Protein AF-I7L761-F1 (afdb_monomer_lite)

Foldseek 3Di:
DLPPPQDPVLVVLVVVLLVVLLPDPAAAELVRQQVSSCVSNVHNDDSVSSVVVLVVCCVVRVSSSVSYHD

Secondary structure (DSSP, 8-state):
---S---HHHHHHHHHHHHHHHHSSS-EEHHHHHHHHHHHHT----HHHHHHHHHHHHTT-HHHHHHEE-

Structure (mmCIF, N/CA/C/O backbone):
data_AF-I7L761-F1
#
_entry.id   AF-I7L761-F1
#
loop_
_atom_site.group_PDB
_atom_site.id
_atom_site.type_symbol
_atom_site.label_atom_id
_atom_site.label_alt_id
_atom_site.label_comp_id
_atom_site.label_asym_id
_atom_site.label_entity_id
_atom_site.label_seq_id
_atom_site.pdbx_PDB_ins_code
_atom_site.Cartn_x
_atom_site.Cartn_y
_atom_site.Cartn_z
_atom_site.occupancy
_atom_site.B_iso_or_equiv
_atom_site.auth_seq_id
_atom_site.auth_comp_id
_atom_site.auth_asym_id
_atom_site.auth_atom_id
_atom_site.pdbx_PDB_model_num
ATOM 1 N N . MET A 1 1 ? -4.718 -3.590 -17.193 1.00 41.31 1 MET A N 1
ATOM 2 C CA . MET A 1 1 ? -3.276 -3.740 -16.902 1.00 41.31 1 MET A CA 1
ATOM 3 C C . MET A 1 1 ? -2.750 -2.342 -16.613 1.00 41.31 1 MET A C 1
ATOM 5 O O . MET A 1 1 ? -2.806 -1.510 -17.508 1.00 41.31 1 MET A O 1
ATOM 9 N N . LEU A 1 2 ? -2.384 -2.032 -15.368 1.00 51.97 2 LEU A N 1
ATOM 10 C CA . LEU A 1 2 ? -1.824 -0.720 -15.024 1.00 51.97 2 LEU A CA 1
ATOM 11 C C . LEU A 1 2 ? -0.398 -0.659 -15.597 1.00 51.97 2 LEU A C 1
ATOM 13 O O . LEU A 1 2 ? 0.506 -1.325 -15.098 1.00 51.97 2 LEU A O 1
ATOM 17 N N . TYR A 1 3 ? -0.220 0.057 -16.707 1.00 53.97 3 TYR A N 1
ATOM 18 C CA . TYR A 1 3 ? 1.016 0.099 -17.498 1.00 53.97 3 TYR A CA 1
ATOM 19 C C . TYR A 1 3 ? 2.026 1.089 -16.880 1.00 53.97 3 TYR A C 1
ATOM 21 O O . TYR A 1 3 ? 2.412 2.072 -17.500 1.00 53.97 3 TYR A O 1
ATOM 29 N N . TYR A 1 4 ? 2.426 0.862 -15.625 1.00 63.72 4 TYR A N 1
ATOM 30 C CA . TYR A 1 4 ? 3.346 1.748 -14.885 1.00 63.72 4 TYR A CA 1
ATOM 31 C C . TYR A 1 4 ? 4.775 1.205 -14.760 1.00 63.72 4 TYR A C 1
ATOM 33 O O . TYR A 1 4 ? 5.535 1.659 -13.914 1.00 63.72 4 TYR A O 1
ATOM 41 N N . GLY A 1 5 ? 5.152 0.213 -15.573 1.00 63.44 5 GLY A N 1
ATOM 42 C CA . GLY A 1 5 ? 6.489 -0.391 -15.495 1.00 63.44 5 GLY A CA 1
ATOM 43 C C . GLY A 1 5 ? 6.747 -1.167 -14.197 1.00 63.44 5 GLY A C 1
ATOM 44 O O . GLY A 1 5 ? 7.899 -1.406 -13.853 1.00 63.44 5 GLY A O 1
ATOM 45 N N . ILE A 1 6 ? 5.690 -1.565 -13.481 1.00 72.12 6 ILE A N 1
ATOM 46 C CA . ILE A 1 6 ? 5.782 -2.368 -12.256 1.00 72.12 6 ILE A CA 1
ATOM 47 C C . ILE A 1 6 ? 6.249 -3.773 -12.642 1.00 72.12 6 ILE A C 1
ATOM 49 O O . ILE A 1 6 ? 5.540 -4.508 -13.332 1.00 72.12 6 ILE A O 1
ATOM 53 N N . SER A 1 7 ? 7.461 -4.133 -12.223 1.00 78.38 7 SER A N 1
ATOM 54 C CA . SER A 1 7 ? 8.002 -5.475 -12.429 1.00 78.38 7 SER A CA 1
ATOM 55 C C . SER A 1 7 ? 7.380 -6.475 -11.448 1.00 78.38 7 SER A C 1
ATOM 57 O O . SER A 1 7 ? 6.815 -6.088 -10.427 1.00 78.38 7 SER A O 1
ATOM 59 N N . ALA A 1 8 ? 7.537 -7.781 -11.693 1.00 78.88 8 ALA A N 1
ATOM 60 C CA . ALA A 1 8 ? 7.087 -8.807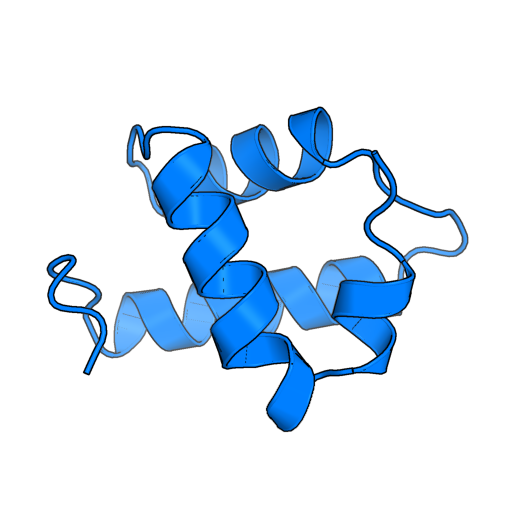 -10.743 1.00 78.88 8 ALA A CA 1
ATOM 61 C C . ALA A 1 8 ? 7.676 -8.604 -9.330 1.00 78.88 8 ALA A C 1
ATOM 63 O O . ALA A 1 8 ? 6.974 -8.770 -8.336 1.00 78.88 8 ALA A O 1
ATOM 64 N N . LYS A 1 9 ? 8.936 -8.149 -9.242 1.00 81.81 9 LYS A N 1
ATOM 65 C CA . LYS A 1 9 ? 9.591 -7.812 -7.966 1.00 81.81 9 LYS A CA 1
ATOM 66 C C . LYS A 1 9 ? 8.944 -6.618 -7.269 1.00 81.81 9 LYS A C 1
ATOM 68 O O . LYS A 1 9 ? 8.966 -6.541 -6.044 1.00 81.81 9 LYS A O 1
ATOM 73 N N . ASP A 1 10 ? 8.410 -5.669 -8.027 1.00 83.44 10 ASP A N 1
ATOM 74 C CA . ASP A 1 10 ? 7.726 -4.507 -7.466 1.00 83.44 10 ASP A CA 1
ATOM 75 C C . ASP A 1 10 ? 6.321 -4.872 -6.993 1.00 83.44 10 ASP A C 1
ATOM 77 O O . ASP A 1 10 ? 5.920 -4.422 -5.924 1.00 83.44 10 ASP A O 1
ATOM 81 N N . SER A 1 11 ? 5.630 -5.777 -7.691 1.00 83.00 11 SER A N 1
ATOM 82 C CA . SER A 1 11 ? 4.385 -6.372 -7.193 1.00 83.00 11 SER A CA 1
ATOM 83 C C . SER A 1 11 ? 4.589 -7.062 -5.841 1.00 83.00 11 SER A C 1
ATOM 85 O O . SER A 1 11 ? 3.862 -6.760 -4.901 1.00 83.00 11 SER A O 1
ATOM 87 N N . GLU A 1 12 ? 5.641 -7.875 -5.677 1.00 86.50 12 GLU A N 1
ATOM 88 C CA . GLU A 1 12 ? 5.948 -8.499 -4.377 1.00 86.50 12 GLU A CA 1
ATOM 89 C C . GLU A 1 12 ? 6.212 -7.470 -3.264 1.00 86.50 12 GLU A C 1
ATOM 91 O O . GLU A 1 12 ? 5.833 -7.667 -2.107 1.00 86.50 12 GLU A O 1
ATOM 96 N N . LYS A 1 13 ? 6.873 -6.351 -3.586 1.00 89.31 13 LYS A N 1
ATOM 97 C CA . LYS A 1 13 ? 7.100 -5.265 -2.619 1.00 89.31 13 LYS A CA 1
ATOM 98 C C . LYS A 1 13 ? 5.799 -4.565 -2.232 1.00 89.31 13 LYS A C 1
ATOM 100 O O . LYS A 1 13 ? 5.658 -4.195 -1.066 1.00 89.31 13 LYS A O 1
ATOM 105 N N . ILE A 1 14 ? 4.888 -4.375 -3.187 1.00 87.75 14 ILE A N 1
ATOM 106 C CA . ILE A 1 14 ? 3.562 -3.789 -2.964 1.00 87.75 14 ILE A CA 1
ATOM 107 C C . ILE A 1 14 ? 2.722 -4.723 -2.090 1.00 87.75 14 ILE A C 1
ATOM 109 O O . ILE A 1 14 ? 2.143 -4.267 -1.109 1.00 87.75 14 ILE A O 1
ATOM 113 N N . ASP A 1 15 ? 2.724 -6.028 -2.369 1.00 86.69 15 ASP A N 1
ATOM 114 C CA . ASP A 1 15 ? 2.020 -7.012 -1.542 1.00 86.69 15 ASP A CA 1
ATOM 115 C C . ASP A 1 15 ? 2.517 -6.992 -0.095 1.00 86.69 15 ASP A C 1
ATOM 117 O O . ASP A 1 15 ? 1.713 -6.927 0.835 1.00 86.69 15 ASP A O 1
ATOM 121 N N . ARG A 1 16 ? 3.841 -6.960 0.112 1.00 88.81 16 ARG A N 1
ATOM 122 C CA . ARG A 1 16 ? 4.420 -6.821 1.459 1.00 88.81 16 ARG A CA 1
ATOM 123 C C . ARG A 1 16 ? 4.025 -5.511 2.130 1.00 88.81 16 ARG A C 1
ATOM 125 O O . ARG A 1 16 ? 3.731 -5.521 3.316 1.00 88.81 16 ARG A O 1
ATOM 132 N N . LEU A 1 17 ? 4.004 -4.403 1.388 1.00 89.94 17 LEU A N 1
ATOM 133 C CA . LEU A 1 17 ? 3.562 -3.113 1.919 1.00 89.94 17 LEU A CA 1
ATOM 134 C C . LEU A 1 17 ? 2.108 -3.178 2.407 1.00 89.94 17 LEU A C 1
ATOM 136 O O . LEU A 1 17 ? 1.800 -2.655 3.474 1.00 89.94 17 LEU A O 1
ATOM 140 N N . PHE A 1 18 ? 1.217 -3.818 1.654 1.00 88.06 18 PHE A N 1
ATOM 141 C CA . PHE A 1 18 ? -0.169 -3.965 2.083 1.00 88.06 18 PHE A CA 1
ATOM 142 C C . PHE A 1 18 ? -0.316 -4.887 3.298 1.00 88.06 18 PHE A C 1
ATOM 144 O O . PHE A 1 18 ? -1.093 -4.563 4.195 1.00 88.06 18 PHE A O 1
ATOM 151 N N . LEU A 1 19 ? 0.469 -5.966 3.388 1.00 87.62 19 LEU A N 1
ATOM 152 C CA . LEU A 1 19 ? 0.531 -6.800 4.593 1.00 87.62 19 LEU A CA 1
ATOM 153 C C . LEU A 1 19 ? 1.015 -5.999 5.812 1.00 87.62 19 LEU A C 1
ATOM 155 O O . LEU A 1 19 ? 0.337 -6.013 6.837 1.00 87.62 19 LEU A O 1
ATOM 159 N N . ASP A 1 20 ? 2.095 -5.219 5.670 1.00 88.38 20 ASP A N 1
ATOM 160 C CA . ASP A 1 20 ? 2.602 -4.316 6.717 1.00 88.38 20 ASP A CA 1
ATOM 161 C C . ASP A 1 20 ? 1.487 -3.362 7.211 1.00 88.38 20 ASP A C 1
ATOM 163 O O . ASP A 1 20 ? 1.333 -3.131 8.411 1.00 88.38 20 ASP A O 1
ATOM 167 N N . ILE A 1 21 ? 0.666 -2.816 6.303 1.00 87.69 21 ILE A N 1
ATOM 168 C CA . ILE A 1 21 ? -0.468 -1.933 6.645 1.00 87.69 21 ILE A CA 1
ATOM 169 C C . ILE A 1 21 ? -1.580 -2.699 7.378 1.00 87.69 21 ILE A C 1
ATOM 171 O O . ILE A 1 21 ? -2.190 -2.176 8.313 1.00 87.69 21 ILE A O 1
ATOM 175 N N . VAL A 1 22 ? -1.860 -3.944 6.986 1.00 85.56 22 VAL A N 1
ATOM 176 C CA . VAL A 1 22 ? -2.847 -4.794 7.670 1.00 85.56 22 VAL A CA 1
ATOM 177 C C . VAL A 1 22 ? -2.388 -5.157 9.079 1.00 85.56 22 VAL A C 1
ATOM 179 O O . VAL A 1 22 ? -3.221 -5.175 9.986 1.00 85.56 22 VAL A O 1
ATOM 182 N N . GLU A 1 23 ? -1.098 -5.384 9.298 1.00 86.56 23 GLU A N 1
ATOM 183 C CA . GLU A 1 23 ? -0.551 -5.706 10.620 1.00 86.56 23 GLU A CA 1
ATOM 184 C C . GLU A 1 23 ? -0.480 -4.488 11.554 1.00 86.56 23 GLU A C 1
ATOM 186 O O . GLU A 1 23 ? -0.578 -4.628 12.777 1.00 86.56 23 GLU A O 1
ATOM 191 N N . GLN A 1 24 ? -0.388 -3.272 11.007 1.00 82.69 24 GLN A N 1
ATOM 192 C CA . GLN A 1 24 ? -0.433 -2.052 11.811 1.00 82.69 24 GLN A CA 1
ATOM 193 C C . GLN A 1 24 ? -1.778 -1.898 12.532 1.00 82.69 24 GLN A C 1
ATOM 195 O O . GLN A 1 24 ? -2.854 -1.99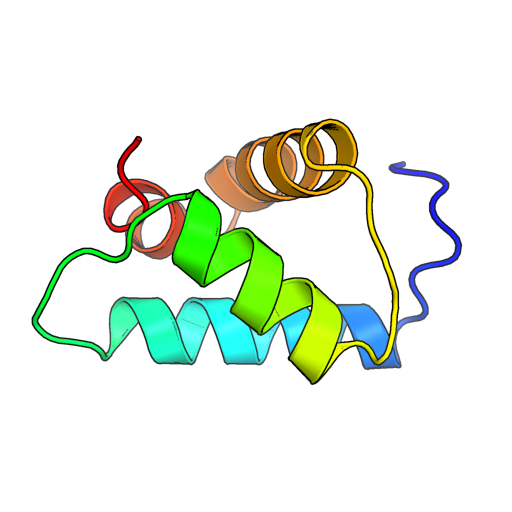9 11.942 1.00 82.69 24 GLN A O 1
ATOM 200 N N . LYS A 1 25 ? -1.735 -1.608 13.838 1.00 70.88 25 LYS A N 1
ATOM 201 C CA . LYS A 1 25 ? -2.950 -1.409 14.652 1.00 70.88 25 LYS A CA 1
ATOM 202 C C . LYS A 1 25 ? -3.750 -0.168 14.245 1.00 70.88 25 LYS A C 1
ATOM 204 O O . LYS A 1 25 ? -4.962 -0.146 14.437 1.00 70.88 25 LYS A O 1
ATOM 209 N N . ASN A 1 26 ? -3.080 0.834 13.680 1.00 82.94 26 ASN A N 1
ATOM 210 C CA . ASN A 1 26 ? -3.667 2.124 13.339 1.00 82.94 26 ASN A CA 1
ATOM 211 C C 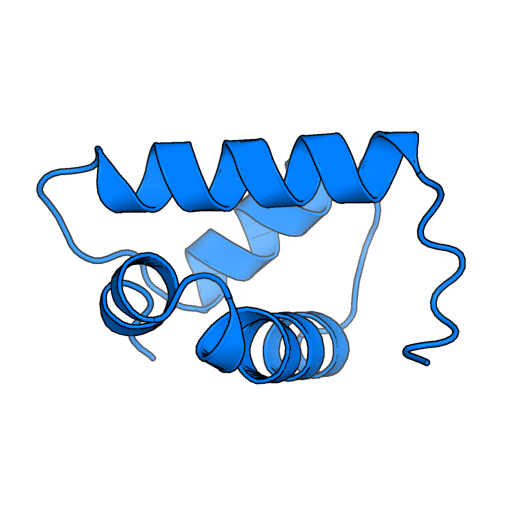. ASN A 1 26 ? -3.939 2.233 11.835 1.00 82.94 26 ASN A C 1
ATOM 213 O O . ASN A 1 26 ? -3.301 1.563 11.025 1.00 82.94 26 ASN A O 1
ATOM 217 N N . ALA A 1 27 ? -4.895 3.090 11.476 1.00 87.69 27 ALA A N 1
ATOM 218 C CA . ALA A 1 27 ? -5.096 3.506 10.093 1.00 87.69 27 ALA A CA 1
ATOM 219 C C . ALA A 1 27 ? -3.909 4.358 9.610 1.00 87.69 27 ALA A C 1
ATOM 221 O O . ALA A 1 27 ? -3.271 5.044 10.409 1.00 87.69 27 ALA A O 1
ATOM 222 N N . VAL A 1 28 ? -3.648 4.323 8.307 1.00 89.88 28 VAL A N 1
ATOM 223 C CA . VAL A 1 28 ? -2.570 5.060 7.635 1.00 89.88 28 VAL A CA 1
ATOM 224 C C . VAL A 1 28 ? -3.208 6.131 6.753 1.00 89.88 28 VAL A C 1
ATOM 226 O O . VAL A 1 28 ? -4.218 5.857 6.105 1.00 89.88 28 VAL A O 1
ATOM 229 N N . SER A 1 29 ? -2.666 7.351 6.724 1.00 91.69 29 SER A N 1
ATOM 230 C CA . SER A 1 29 ? -3.174 8.374 5.802 1.00 91.69 29 SER A CA 1
ATOM 231 C C . SER A 1 29 ? -2.765 8.060 4.360 1.00 91.69 29 SER A C 1
ATOM 233 O O . SER A 1 29 ? -1.767 7.381 4.108 1.00 91.69 29 SER A O 1
ATOM 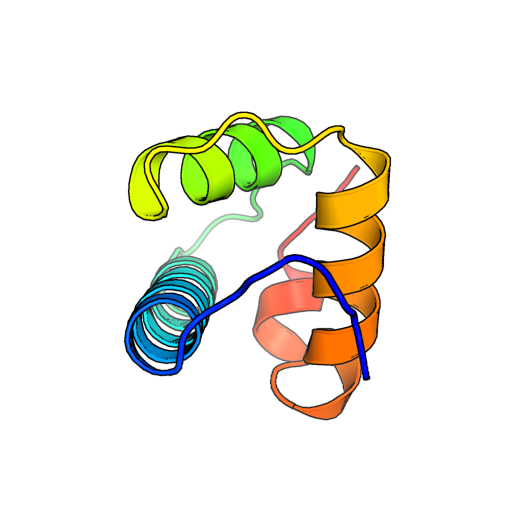235 N N . PHE A 1 30 ? -3.500 8.575 3.381 1.00 90.50 30 PHE A N 1
ATOM 236 C CA . PHE A 1 30 ? -3.172 8.381 1.976 1.00 90.50 30 PHE A CA 1
ATOM 237 C C . PHE A 1 30 ? -1.816 9.017 1.629 1.00 90.50 30 PHE A C 1
ATOM 239 O O . PHE A 1 30 ? -1.052 8.456 0.841 1.00 90.50 30 PHE A O 1
ATOM 246 N N . SER A 1 31 ? -1.484 10.149 2.258 1.00 90.75 31 SER A N 1
ATOM 247 C CA . SER A 1 31 ? -0.172 10.790 2.119 1.00 90.75 31 SER A CA 1
ATOM 248 C C . SER A 1 31 ? 0.951 9.875 2.609 1.00 90.75 31 SER A C 1
ATOM 250 O O . SER A 1 31 ? 1.922 9.654 1.881 1.00 90.75 31 SER A O 1
ATOM 252 N N . ASP A 1 32 ? 0.795 9.285 3.799 1.00 91.31 32 ASP A N 1
ATOM 253 C CA . ASP A 1 32 ? 1.776 8.346 4.354 1.00 91.31 32 ASP A CA 1
ATOM 254 C C . ASP A 1 32 ? 1.898 7.100 3.475 1.00 91.31 32 ASP A C 1
ATOM 256 O O . ASP A 1 32 ? 3.006 6.669 3.161 1.00 91.31 32 ASP A O 1
ATOM 260 N N . PHE A 1 33 ? 0.771 6.554 3.006 1.00 91.12 33 PHE A N 1
ATOM 261 C CA . PHE A 1 33 ? 0.763 5.433 2.070 1.00 91.12 33 PHE A CA 1
ATOM 262 C C . PHE A 1 33 ? 1.551 5.757 0.795 1.00 91.12 33 PHE A C 1
ATOM 264 O O . PHE A 1 33 ? 2.401 4.966 0.388 1.00 91.12 33 PHE A O 1
ATOM 271 N N . ASN A 1 34 ? 1.313 6.921 0.183 1.00 91.62 34 ASN A N 1
ATOM 272 C CA . ASN A 1 34 ? 2.013 7.333 -1.032 1.00 91.62 34 ASN A CA 1
ATOM 273 C C . ASN A 1 34 ? 3.527 7.463 -0.788 1.00 91.62 34 ASN A C 1
ATOM 275 O O . ASN A 1 34 ? 4.330 6.985 -1.589 1.00 91.62 34 ASN A O 1
ATOM 279 N N . GLN A 1 35 ? 3.930 8.035 0.351 1.00 92.12 35 GLN A N 1
ATOM 280 C CA . GLN A 1 35 ? 5.340 8.117 0.739 1.00 92.12 35 GLN A CA 1
ATOM 281 C C . GLN A 1 35 ? 5.960 6.737 0.983 1.00 92.12 35 GLN A C 1
ATOM 283 O O . GLN A 1 35 ? 7.072 6.469 0.524 1.00 92.12 35 GLN A O 1
ATOM 288 N N . MET A 1 36 ? 5.253 5.842 1.675 1.00 91.12 36 MET A N 1
ATOM 289 C CA . MET A 1 36 ? 5.705 4.473 1.921 1.00 91.12 36 MET A CA 1
ATOM 290 C C . MET A 1 36 ? 5.859 3.689 0.616 1.00 91.12 36 MET A C 1
ATOM 292 O O . MET A 1 36 ? 6.871 3.012 0.438 1.00 91.12 36 MET A O 1
ATOM 296 N N . LEU A 1 37 ? 4.898 3.808 -0.301 1.00 90.88 37 LEU A N 1
ATOM 297 C CA . LEU A 1 37 ? 4.918 3.181 -1.621 1.00 90.88 37 LEU A CA 1
ATOM 298 C C . LEU A 1 37 ? 6.123 3.657 -2.438 1.00 90.88 37 LEU A C 1
ATOM 300 O O . LEU A 1 37 ? 6.926 2.836 -2.888 1.00 90.88 37 LEU A O 1
ATOM 304 N N . ASN A 1 38 ? 6.289 4.975 -2.556 1.00 91.38 38 ASN A N 1
ATOM 305 C CA . ASN A 1 38 ? 7.396 5.596 -3.283 1.00 91.38 38 ASN A CA 1
ATOM 306 C C . ASN A 1 38 ? 8.753 5.191 -2.702 1.00 91.38 38 ASN A C 1
ATOM 308 O O . ASN A 1 38 ? 9.653 4.779 -3.435 1.00 91.38 38 ASN A O 1
ATOM 312 N N . LYS A 1 39 ? 8.872 5.173 -1.370 1.00 91.56 39 LYS A N 1
ATOM 313 C CA . LYS A 1 39 ? 10.077 4.707 -0.678 1.00 91.56 39 LYS A CA 1
ATOM 314 C C . LYS A 1 39 ? 10.354 3.218 -0.907 1.00 91.56 39 LYS A C 1
ATOM 316 O O . LYS A 1 39 ? 11.499 2.848 -1.150 1.00 91.56 39 LYS A O 1
ATOM 321 N N . LYS A 1 40 ? 9.338 2.349 -0.830 1.00 89.62 40 LYS A N 1
ATOM 322 C CA . LYS A 1 40 ? 9.497 0.889 -0.991 1.00 89.62 40 LYS A CA 1
ATOM 323 C C . LYS A 1 40 ? 9.909 0.522 -2.417 1.00 89.62 40 LYS A C 1
ATOM 325 O O . LYS A 1 40 ? 10.697 -0.402 -2.618 1.00 89.62 40 LYS A O 1
ATOM 330 N N . LEU A 1 41 ? 9.375 1.245 -3.396 1.00 87.06 41 LEU A N 1
ATOM 331 C CA . LEU A 1 41 ? 9.616 1.009 -4.816 1.00 87.06 41 LEU A CA 1
ATOM 332 C C . LEU A 1 41 ? 10.770 1.840 -5.383 1.00 87.06 41 LEU A C 1
ATOM 334 O O . LEU A 1 41 ? 11.159 1.609 -6.523 1.00 87.06 41 LEU A O 1
ATOM 338 N N . ASN A 1 42 ? 11.355 2.738 -4.583 1.00 87.81 42 ASN A N 1
ATOM 339 C CA . ASN A 1 42 ? 12.378 3.690 -5.014 1.00 87.81 42 ASN A CA 1
ATOM 340 C C . ASN A 1 42 ? 11.948 4.450 -6.282 1.00 87.81 42 ASN A C 1
ATOM 342 O O . ASN A 1 42 ? 12.662 4.491 -7.282 1.00 87.81 42 ASN A O 1
ATOM 346 N N . THR A 1 43 ? 10.733 4.989 -6.234 1.00 85.00 43 THR A N 1
ATOM 347 C CA . THR A 1 43 ? 10.067 5.698 -7.330 1.00 85.00 43 THR A CA 1
ATOM 348 C C . THR A 1 43 ? 9.418 6.972 -6.800 1.00 85.00 43 THR A C 1
ATOM 350 O O . THR A 1 43 ? 9.294 7.147 -5.590 1.00 85.00 43 THR A O 1
ATOM 353 N N . ASP A 1 44 ? 8.983 7.842 -7.703 1.00 87.44 44 ASP A N 1
ATOM 354 C CA . ASP A 1 44 ? 8.226 9.051 -7.383 1.00 87.44 44 ASP A CA 1
ATOM 355 C C . ASP A 1 44 ? 6.889 9.010 -8.129 1.00 87.44 44 ASP A C 1
ATOM 357 O O . ASP A 1 44 ? 6.667 9.676 -9.141 1.00 87.44 44 ASP A O 1
ATOM 361 N N . PHE A 1 45 ? 6.001 8.114 -7.696 1.00 87.12 45 PHE A N 1
ATOM 362 C CA . PHE A 1 45 ? 4.674 8.056 -8.280 1.00 87.12 45 PHE A CA 1
ATOM 363 C C . PHE A 1 45 ? 3.880 9.304 -7.914 1.00 87.12 45 PHE A C 1
ATOM 365 O O . PHE A 1 45 ? 3.785 9.702 -6.749 1.00 87.12 45 PHE A O 1
ATOM 372 N N . ALA A 1 46 ? 3.228 9.864 -8.933 1.00 88.38 46 ALA A N 1
ATOM 373 C CA . ALA A 1 46 ? 2.206 10.869 -8.728 1.00 88.38 46 ALA A CA 1
ATOM 374 C C . ALA A 1 46 ? 1.071 10.283 -7.860 1.00 88.38 46 ALA A C 1
ATOM 376 O O . ALA A 1 46 ? 0.690 9.124 -8.066 1.00 88.38 46 ALA A O 1
ATOM 377 N N . PRO A 1 47 ? 0.448 11.076 -6.969 1.00 88.44 47 PRO A N 1
ATOM 378 C CA . PRO A 1 47 ? -0.622 10.605 -6.084 1.00 88.44 47 PRO A CA 1
ATOM 379 C C . PRO A 1 47 ? -1.764 9.873 -6.810 1.00 88.44 47 PRO A C 1
ATOM 381 O O . PRO A 1 47 ? -2.327 8.907 -6.302 1.00 88.44 47 PRO A O 1
ATOM 384 N N 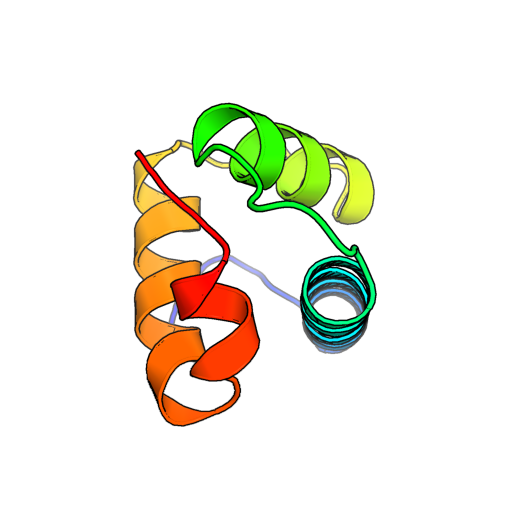. GLN A 1 48 ? -2.082 10.277 -8.042 1.00 89.25 48 GLN A N 1
ATOM 385 C CA . GLN A 1 48 ? -3.085 9.600 -8.870 1.00 89.25 48 GLN A CA 1
ATOM 386 C C . GLN A 1 48 ? -2.756 8.122 -9.147 1.00 89.25 48 GLN A C 1
ATOM 388 O O . GLN A 1 48 ? -3.657 7.289 -9.166 1.00 89.25 48 GLN A O 1
ATOM 393 N N . VAL A 1 49 ? -1.477 7.779 -9.318 1.00 87.62 49 VAL A N 1
ATOM 394 C CA . VAL A 1 49 ? -1.028 6.405 -9.582 1.00 87.62 49 VAL A CA 1
ATOM 395 C C . VAL A 1 49 ? -1.171 5.560 -8.320 1.00 87.62 49 VAL A C 1
ATOM 397 O O . VAL A 1 49 ? -1.669 4.439 -8.384 1.00 87.62 49 VAL A O 1
ATOM 400 N N . ALA A 1 50 ? -0.822 6.117 -7.157 1.00 88.56 50 ALA A N 1
ATOM 401 C CA . ALA A 1 50 ? -1.032 5.458 -5.871 1.00 88.56 50 ALA A CA 1
ATOM 402 C C . ALA A 1 50 ? -2.522 5.207 -5.582 1.00 88.56 50 ALA A C 1
ATOM 404 O O . ALA A 1 50 ? -2.872 4.136 -5.085 1.00 88.56 50 ALA A O 1
ATOM 405 N N . ARG A 1 51 ? -3.416 6.137 -5.960 1.00 89.88 51 ARG A N 1
ATOM 406 C CA . ARG A 1 51 ? -4.873 5.916 -5.889 1.00 89.88 51 ARG A CA 1
ATOM 407 C C . ARG A 1 51 ? -5.327 4.777 -6.798 1.00 89.88 51 ARG A C 1
ATOM 409 O O . ARG A 1 51 ? -6.031 3.887 -6.336 1.00 89.88 51 ARG A O 1
ATOM 416 N N . GLN A 1 52 ? -4.882 4.754 -8.053 1.00 88.12 52 GLN A N 1
ATOM 417 C CA . GLN A 1 52 ? -5.228 3.663 -8.971 1.00 88.12 52 GLN A CA 1
ATOM 418 C C . GLN A 1 52 ? -4.695 2.305 -8.494 1.00 88.12 52 GLN A C 1
ATOM 420 O O . GLN A 1 52 ? -5.365 1.288 -8.664 1.00 88.12 52 GLN A O 1
ATOM 425 N N . LEU A 1 53 ? -3.515 2.278 -7.867 1.00 86.06 53 LEU A N 1
ATOM 426 C CA . LEU A 1 53 ? -2.979 1.075 -7.232 1.00 86.06 53 LEU A CA 1
ATOM 427 C C . LEU A 1 53 ? -3.860 0.616 -6.071 1.00 86.06 53 LEU A C 1
ATOM 429 O O . LEU A 1 53 ? -4.212 -0.558 -6.023 1.00 86.06 53 LEU A O 1
ATOM 433 N N . LEU A 1 54 ? -4.276 1.521 -5.180 1.00 87.62 54 LEU A N 1
ATOM 434 C CA . LEU A 1 54 ? -5.219 1.183 -4.109 1.00 87.62 54 LEU A CA 1
ATOM 435 C C . LEU A 1 54 ? -6.524 0.608 -4.660 1.00 87.62 54 LEU A C 1
ATOM 437 O O . LEU A 1 54 ? -6.994 -0.415 -4.169 1.00 87.62 54 LEU A O 1
ATOM 441 N N . GLU A 1 55 ? -7.094 1.222 -5.696 1.00 87.50 55 GLU A N 1
ATOM 442 C CA . GLU A 1 55 ? -8.325 0.725 -6.313 1.00 87.50 55 GLU A CA 1
ATOM 443 C C . GLU A 1 55 ? -8.141 -0.649 -6.963 1.00 87.50 55 GLU A C 1
ATOM 445 O O . GLU A 1 55 ? -8.974 -1.534 -6.768 1.00 87.50 55 GLU A O 1
ATOM 450 N N . ALA A 1 56 ? -7.034 -0.872 -7.673 1.00 85.38 56 ALA A N 1
ATOM 451 C CA . ALA A 1 56 ? -6.737 -2.172 -8.266 1.00 85.38 56 ALA A CA 1
ATOM 452 C C . ALA A 1 56 ? -6.553 -3.260 -7.198 1.00 85.38 56 ALA A C 1
ATOM 454 O O . ALA A 1 56 ? -7.057 -4.373 -7.356 1.00 85.38 56 ALA A O 1
ATOM 455 N N . TYR A 1 57 ? -5.886 -2.929 -6.089 1.00 83.25 57 TYR A N 1
ATOM 456 C CA . TYR A 1 57 ? -5.657 -3.848 -4.977 1.00 83.25 57 TYR A CA 1
ATOM 457 C C . TYR A 1 57 ? -6.865 -4.001 -4.056 1.00 83.25 57 TYR A C 1
ATOM 459 O O . TYR A 1 57 ? -6.915 -4.970 -3.308 1.00 83.25 57 TYR A O 1
ATOM 467 N N . LYS A 1 58 ? -7.891 -3.148 -4.146 1.00 85.31 58 LYS A N 1
ATOM 468 C CA . LYS A 1 58 ? -9.130 -3.276 -3.359 1.00 85.31 58 LYS A CA 1
ATOM 469 C C . LYS A 1 58 ? -9.808 -4.634 -3.541 1.00 85.31 58 LYS A C 1
ATOM 471 O O . LYS A 1 58 ? -10.386 -5.156 -2.594 1.00 85.31 58 LYS A O 1
ATOM 476 N N . THR A 1 59 ? -9.707 -5.213 -4.737 1.00 81.62 59 THR A N 1
ATOM 477 C CA . THR A 1 59 ? -10.282 -6.532 -5.053 1.00 81.62 59 THR A CA 1
ATOM 478 C C . THR A 1 59 ? -9.493 -7.681 -4.418 1.00 81.62 59 THR A C 1
ATOM 480 O O . THR A 1 59 ? -10.074 -8.706 -4.078 1.00 81.62 59 THR A O 1
ATOM 483 N N . TYR A 1 60 ? -8.182 -7.511 -4.230 1.00 81.25 60 TYR A N 1
ATOM 484 C CA . TYR A 1 60 ? -7.279 -8.564 -3.752 1.00 81.25 60 TYR A CA 1
ATOM 485 C C . TYR A 1 60 ? -6.967 -8.445 -2.253 1.00 81.25 60 TYR A C 1
ATOM 487 O O . TYR A 1 60 ? -6.831 -9.450 -1.563 1.00 81.25 60 TYR A O 1
ATOM 495 N N . GLN A 1 61 ? -6.884 -7.217 -1.740 1.00 84.38 61 GLN A N 1
ATOM 496 C CA . GLN A 1 61 ? -6.517 -6.870 -0.368 1.00 84.38 61 GLN A CA 1
ATOM 497 C C . GLN A 1 61 ? -7.461 -5.793 0.221 1.00 84.38 61 GLN A C 1
ATOM 499 O O . GLN A 1 61 ? -7.016 -4.711 0.618 1.00 84.38 61 GLN A O 1
ATOM 504 N N . PRO A 1 62 ? -8.781 -6.057 0.320 1.00 85.25 62 PRO A N 1
ATOM 505 C CA . PRO A 1 62 ? -9.768 -5.061 0.757 1.00 85.25 62 PRO A CA 1
ATOM 506 C C . PRO A 1 62 ? -9.508 -4.518 2.170 1.00 85.25 62 PRO A C 1
ATOM 508 O O . PRO A 1 62 ? -9.756 -3.342 2.436 1.00 85.25 62 PRO A O 1
ATOM 511 N N . LEU A 1 63 ? -8.970 -5.348 3.073 1.00 85.38 63 LEU A N 1
ATOM 512 C CA . LEU A 1 63 ? -8.645 -4.948 4.446 1.00 85.38 63 LEU A CA 1
ATOM 513 C C . LEU A 1 63 ? -7.527 -3.905 4.490 1.00 85.38 63 LEU A C 1
ATOM 515 O O . LEU A 1 63 ? -7.649 -2.912 5.207 1.00 85.38 63 LEU A O 1
ATOM 519 N N . ALA A 1 64 ? -6.473 -4.102 3.696 1.00 85.50 64 ALA A N 1
ATOM 520 C CA . ALA A 1 64 ? -5.354 -3.172 3.621 1.00 85.50 64 ALA A CA 1
ATOM 521 C C . ALA A 1 64 ? -5.821 -1.806 3.107 1.00 85.50 64 ALA A C 1
ATOM 523 O O . ALA A 1 64 ? -5.545 -0.780 3.722 1.00 85.50 64 ALA A O 1
ATOM 524 N N . VAL A 1 65 ? -6.626 -1.810 2.039 1.00 85.94 65 VAL A N 1
ATOM 525 C CA . VAL A 1 65 ? -7.203 -0.588 1.465 1.00 85.94 65 VAL A CA 1
ATOM 526 C C . VAL A 1 65 ? -8.123 0.117 2.463 1.00 85.94 65 VAL A C 1
ATOM 528 O O . VAL A 1 65 ? -8.066 1.334 2.576 1.00 85.94 65 VAL A O 1
ATOM 531 N N . SER A 1 66 ? -8.918 -0.619 3.2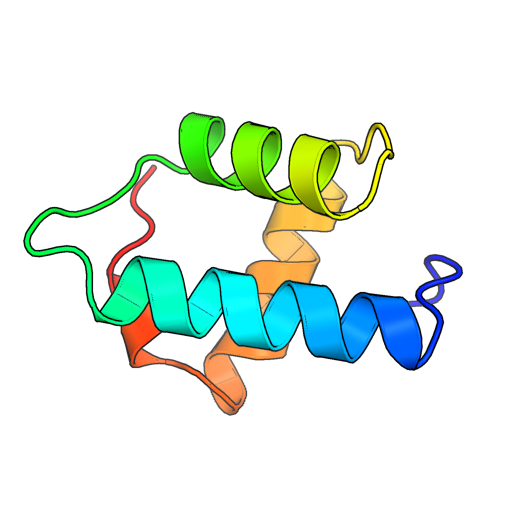48 1.00 88.31 66 SER A N 1
ATOM 532 C CA . SER A 1 66 ? -9.817 -0.021 4.252 1.00 88.31 66 SER A CA 1
ATOM 533 C C . SER A 1 66 ? -9.094 0.707 5.396 1.00 88.31 66 SER A C 1
ATOM 535 O O . SER A 1 66 ? -9.684 1.566 6.055 1.00 88.31 66 SER A O 1
ATOM 537 N N . LYS A 1 67 ? -7.818 0.373 5.636 1.00 88.00 67 LYS A N 1
ATOM 538 C CA . LYS A 1 67 ? -6.967 1.055 6.617 1.00 88.00 67 LYS A CA 1
ATOM 539 C C . LYS A 1 67 ? -6.315 2.320 6.075 1.00 88.00 67 LYS A C 1
ATOM 541 O O . LYS A 1 67 ? -5.847 3.118 6.885 1.00 88.00 67 LYS A O 1
ATOM 546 N N . VAL A 1 68 ? -6.295 2.514 4.758 1.00 87.69 68 VAL A N 1
ATOM 547 C CA . VAL A 1 68 ? -5.806 3.749 4.144 1.00 87.69 68 VAL A CA 1
ATOM 548 C C . VAL A 1 68 ? -6.949 4.763 4.115 1.00 87.69 68 VAL A C 1
ATOM 550 O O . VAL A 1 68 ? -7.959 4.553 3.446 1.00 87.69 68 VAL A O 1
ATOM 553 N N . LYS A 1 69 ? -6.810 5.847 4.879 1.00 85.50 69 LYS A N 1
ATOM 554 C CA . LYS A 1 69 ? -7.794 6.939 4.967 1.00 85.50 69 LYS A CA 1
ATOM 555 C C . LYS A 1 69 ? -7.286 8.182 4.250 1.00 85.50 69 LYS A C 1
ATOM 557 O O . LYS A 1 69 ? -6.079 8.332 4.107 1.00 85.50 69 LYS A O 1
ATOM 562 N N . GLU A 1 70 ? -8.189 9.048 3.796 1.00 77.50 70 GLU A N 1
ATOM 563 C CA . GLU A 1 70 ? -7.791 10.364 3.264 1.00 77.50 70 GLU A CA 1
ATOM 564 C C . GLU A 1 70 ? -7.099 11.229 4.320 1.00 77.50 70 GLU A C 1
ATOM 566 O O . GLU A 1 70 ? -7.526 11.183 5.499 1.00 77.50 70 GLU A O 1
#

Sequence (70 aa):
MLYYGISAKDSEKIDRLFLDIVEQKNAVSFSDFNQMLNKKLNTDFAPQVARQLLEAYKTYQPLAVSKVKE

pLDDT: mean 84.27, std 9.38, range [41.31, 92.12]

Organism: NCBI:txid1423758

Radius of gyration: 11.03 Å; chains: 1; bounding box: 23×20×32 Å